Protein AF-A0A0V0WV92-F1 (afdb_monomer_lite)

Radius of gyration: 13.45 Å; chains: 1; bounding box: 21×18×49 Å

Structure (mmCIF, N/CA/C/O backbone):
data_AF-A0A0V0WV92-F1
#
_entry.id   AF-A0A0V0WV92-F1
#
loop_
_atom_site.group_PDB
_atom_site.id
_atom_site.type_symbol
_atom_site.label_atom_id
_atom_site.label_alt_id
_atom_site.label_comp_id
_atom_site.label_asym_id
_atom_site.label_entity_id
_atom_site.label_seq_id
_atom_site.pdbx_PDB_ins_code
_atom_site.Cartn_x
_atom_site.Cartn_y
_atom_site.Cartn_z
_atom_site.occupancy
_atom_site.B_iso_or_equiv
_atom_site.auth_seq_id
_atom_site.auth_comp_id
_atom_site.auth_asym_id
_atom_site.auth_atom_id
_atom_site.pdbx_PDB_model_num
ATOM 1 N N . MET A 1 1 ? 0.701 7.575 36.077 1.00 41.59 1 MET A N 1
ATOM 2 C CA . MET A 1 1 ? -0.213 7.109 35.011 1.00 41.59 1 MET A CA 1
ATOM 3 C C . MET A 1 1 ? 0.602 6.955 33.732 1.00 41.59 1 MET A C 1
ATOM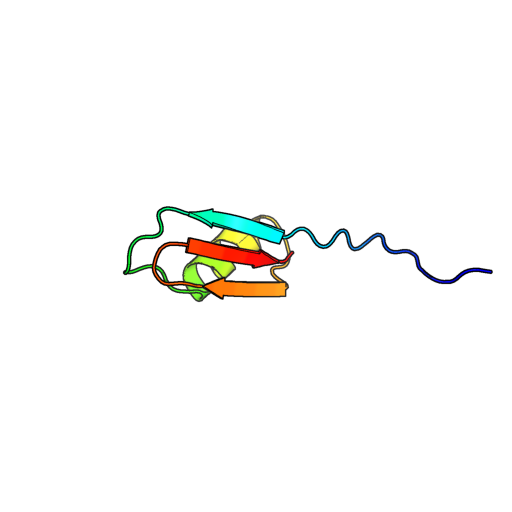 5 O O . MET A 1 1 ? 0.964 7.987 33.173 1.00 41.59 1 MET A O 1
ATOM 9 N N . PRO A 1 2 ? 0.976 5.742 33.287 1.00 45.56 2 PRO A N 1
ATOM 10 C CA . PRO A 1 2 ? 1.628 5.602 31.993 1.00 45.56 2 PRO A CA 1
ATOM 11 C C . PRO A 1 2 ? 0.599 5.908 30.903 1.00 45.56 2 PRO A C 1
ATOM 13 O O . PRO A 1 2 ? -0.439 5.256 30.801 1.00 45.56 2 PRO A O 1
ATOM 16 N N . ARG A 1 3 ? 0.878 6.962 30.135 1.00 63.38 3 ARG A N 1
ATOM 17 C CA . ARG A 1 3 ? 0.189 7.317 28.900 1.00 63.38 3 ARG A CA 1
ATOM 18 C C . ARG A 1 3 ? 0.805 6.503 27.773 1.00 63.38 3 ARG A C 1
ATOM 20 O O . ARG A 1 3 ? 1.889 6.857 27.335 1.00 63.38 3 ARG A O 1
ATOM 27 N N . TYR A 1 4 ? 0.110 5.478 27.308 1.00 48.09 4 TYR A N 1
ATOM 28 C CA . TYR A 1 4 ? 0.008 5.176 25.884 1.00 48.09 4 TYR A CA 1
ATOM 29 C C . TYR A 1 4 ? -1.039 4.077 25.728 1.00 48.09 4 TYR A C 1
ATOM 31 O O . TYR A 1 4 ? -0.812 2.899 25.991 1.00 48.09 4 TYR A O 1
ATOM 39 N N . SER A 1 5 ? -2.242 4.476 25.344 1.00 50.12 5 SER A N 1
ATOM 40 C CA . SER A 1 5 ? -3.185 3.539 24.757 1.00 50.12 5 SER A CA 1
ATOM 41 C C . SER A 1 5 ? -2.690 3.264 23.335 1.00 50.12 5 SER A C 1
ATOM 43 O O . SER A 1 5 ? -3.203 3.849 22.385 1.00 50.12 5 SER A O 1
ATOM 45 N N . ASP A 1 6 ? -1.677 2.402 23.182 1.00 55.44 6 ASP A N 1
ATOM 46 C CA . ASP A 1 6 ? -1.144 1.882 21.905 1.00 55.44 6 ASP A CA 1
ATOM 47 C C . ASP A 1 6 ? -2.151 0.912 21.258 1.00 55.44 6 ASP A C 1
ATOM 49 O O . ASP A 1 6 ? -1.826 -0.166 20.774 1.00 55.44 6 ASP A O 1
ATOM 53 N N . ARG A 1 7 ? -3.439 1.270 21.260 1.00 52.41 7 ARG A N 1
ATOM 54 C CA . ARG A 1 7 ? -4.491 0.528 20.553 1.00 52.41 7 ARG A CA 1
ATOM 55 C C . ARG A 1 7 ? -4.569 0.890 19.069 1.00 52.41 7 ARG A C 1
ATOM 57 O O . ARG A 1 7 ? -5.518 0.496 18.404 1.00 52.41 7 ARG A O 1
ATOM 64 N N . HIS A 1 8 ? -3.574 1.591 18.534 1.00 58.97 8 HIS A N 1
ATOM 65 C CA . HIS A 1 8 ? -3.329 1.623 17.099 1.00 58.97 8 HIS A CA 1
ATOM 66 C C . HIS A 1 8 ? -2.364 0.487 16.790 1.00 58.97 8 HIS A C 1
ATOM 68 O O . HIS A 1 8 ? -1.183 0.725 16.551 1.00 58.97 8 HIS A O 1
ATOM 74 N N . ALA A 1 9 ? -2.855 -0.756 16.831 1.00 59.78 9 ALA A N 1
ATOM 75 C CA . ALA A 1 9 ? -2.135 -1.845 16.191 1.00 59.78 9 ALA A CA 1
ATOM 76 C C . ALA A 1 9 ? -1.806 -1.359 14.774 1.00 59.78 9 ALA A C 1
ATOM 78 O O . ALA A 1 9 ? -2.710 -0.987 14.028 1.00 59.78 9 ALA A O 1
ATOM 79 N N . ASN A 1 10 ? -0.519 -1.227 14.460 1.00 68.19 10 ASN A N 1
ATOM 80 C CA . ASN A 1 10 ? -0.070 -0.799 13.146 1.00 68.19 10 ASN A CA 1
ATOM 81 C C . ASN A 1 10 ? -0.349 -1.967 12.189 1.00 68.19 10 ASN A C 1
ATOM 83 O O . ASN A 1 10 ? 0.482 -2.857 12.006 1.00 68.19 10 ASN A O 1
ATOM 87 N N . THR A 1 11 ? -1.596 -2.062 11.719 1.00 80.19 11 THR A N 1
ATOM 88 C CA . THR A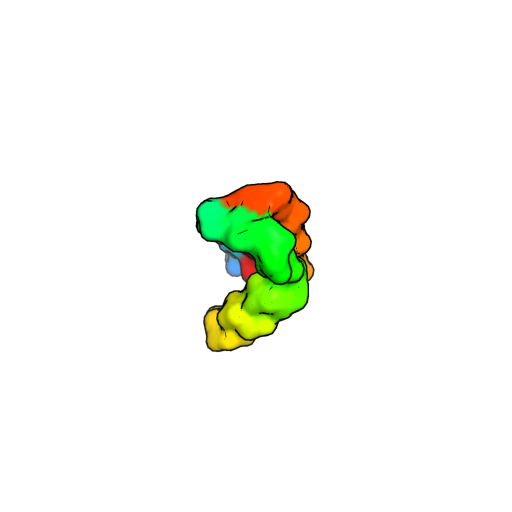 1 11 ? -2.053 -3.148 10.858 1.00 80.19 11 THR A CA 1
ATOM 89 C C . THR A 1 11 ? -1.515 -2.881 9.464 1.00 80.19 11 THR A C 1
ATOM 91 O O . THR A 1 11 ? -2.140 -2.198 8.656 1.00 80.19 11 THR A O 1
ATOM 94 N N . ARG A 1 12 ? -0.319 -3.417 9.215 1.00 89.75 12 ARG A N 1
ATOM 95 C CA . ARG A 1 12 ? 0.354 -3.367 7.923 1.00 89.75 12 ARG A CA 1
ATOM 96 C C . ARG A 1 12 ? 0.052 -4.633 7.130 1.00 89.75 12 ARG A C 1
ATOM 98 O O . ARG A 1 12 ? 0.403 -5.737 7.543 1.00 89.75 12 ARG A O 1
ATOM 105 N N . LEU A 1 13 ? -0.600 -4.471 5.987 1.00 92.50 13 LEU A N 1
ATOM 106 C CA . LEU A 1 13 ? -0.996 -5.551 5.089 1.00 92.50 13 LEU A CA 1
ATOM 107 C C . LEU A 1 13 ? -0.018 -5.640 3.917 1.00 92.50 13 LEU A C 1
ATOM 109 O O . LEU A 1 13 ? 0.271 -4.631 3.281 1.00 92.50 13 LEU A O 1
ATOM 113 N N . TYR A 1 14 ? 0.462 -6.846 3.612 1.00 94.62 14 TYR A N 1
ATOM 114 C CA . TYR A 1 14 ? 1.218 -7.132 2.391 1.00 94.62 14 TYR A CA 1
ATOM 115 C C . TYR A 1 14 ? 0.271 -7.605 1.287 1.00 94.62 14 TYR A C 1
ATOM 117 O O . TYR A 1 14 ? -0.542 -8.507 1.501 1.00 94.62 14 TYR A O 1
ATOM 125 N N . VAL A 1 15 ? 0.411 -7.034 0.093 1.00 95.31 15 VAL A N 1
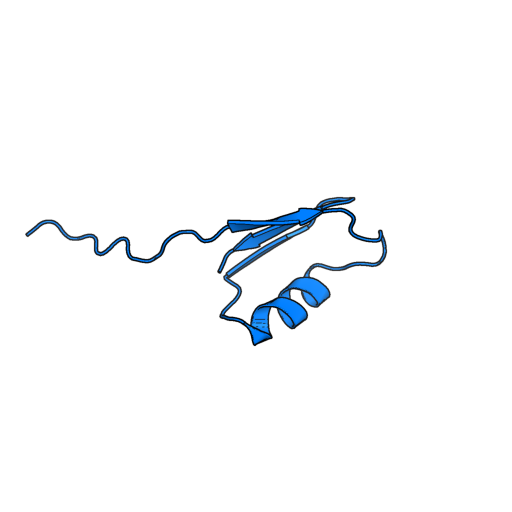ATOM 126 C CA . VAL A 1 15 ? -0.376 -7.394 -1.088 1.00 95.31 15 VAL A CA 1
ATOM 127 C C . VAL A 1 15 ? 0.579 -7.716 -2.231 1.00 95.31 15 VAL A C 1
ATOM 129 O O . VAL A 1 15 ? 1.214 -6.822 -2.777 1.00 95.31 15 VAL A O 1
ATOM 132 N N . GLY A 1 16 ? 0.704 -8.995 -2.582 1.00 95.94 16 GLY A N 1
ATOM 133 C CA . GLY A 1 16 ? 1.587 -9.461 -3.656 1.00 95.94 16 GLY A CA 1
ATOM 134 C C . GLY A 1 16 ? 0.859 -9.742 -4.969 1.00 95.94 16 GLY A C 1
ATOM 135 O O . GLY A 1 16 ? -0.371 -9.705 -5.038 1.00 95.94 16 GLY A O 1
ATOM 136 N N . ARG A 1 17 ? 1.636 -10.100 -6.001 1.00 95.06 17 ARG A N 1
ATOM 137 C CA . ARG A 1 17 ? 1.141 -10.452 -7.348 1.00 95.06 17 ARG A CA 1
ATOM 138 C C . ARG A 1 17 ? 0.317 -9.327 -7.978 1.00 95.06 17 ARG A C 1
ATOM 140 O O . ARG A 1 17 ? -0.676 -9.577 -8.665 1.00 95.06 17 ARG A O 1
ATOM 147 N N . LEU A 1 18 ? 0.730 -8.085 -7.740 1.00 94.69 18 LEU A N 1
ATOM 148 C CA . LEU A 1 18 ? 0.094 -6.933 -8.354 1.00 94.69 18 LEU A CA 1
ATOM 149 C C . LEU A 1 18 ? 0.476 -6.863 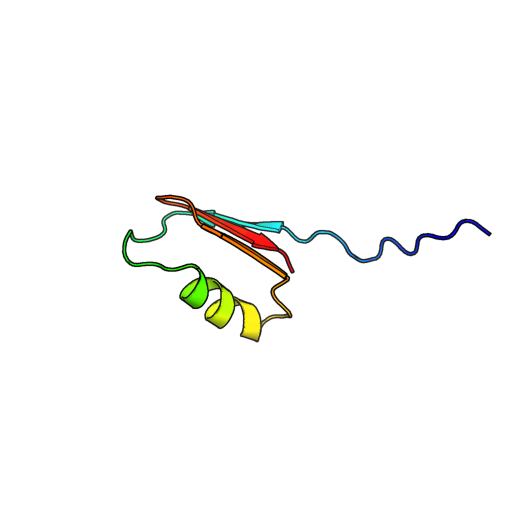-9.834 1.00 94.69 18 LEU A C 1
ATOM 151 O O . LEU A 1 18 ? 1.633 -7.006 -10.218 1.00 94.69 18 LEU A O 1
ATOM 155 N N . SER A 1 19 ? -0.528 -6.640 -10.677 1.00 93.81 19 SER A N 1
ATOM 156 C CA . SER A 1 19 ? -0.314 -6.295 -12.083 1.00 93.81 19 SER A CA 1
ATOM 157 C C . SER A 1 19 ? 0.426 -4.958 -12.170 1.00 93.81 19 SER A C 1
ATOM 159 O O . SER A 1 19 ? 0.105 -4.033 -11.429 1.00 93.81 19 SER A O 1
ATOM 161 N N . SER A 1 20 ? 1.324 -4.796 -13.145 1.00 90.81 20 SER A N 1
ATOM 162 C CA . SER A 1 20 ? 2.048 -3.533 -13.405 1.00 90.81 20 SER A CA 1
ATOM 163 C C . SER A 1 20 ? 1.137 -2.333 -13.719 1.00 90.81 20 SER A C 1
ATOM 165 O O . SER A 1 20 ? 1.567 -1.175 -13.743 1.00 90.81 20 SER A O 1
ATOM 167 N N . ARG A 1 21 ? -0.148 -2.602 -13.974 1.00 93.44 21 A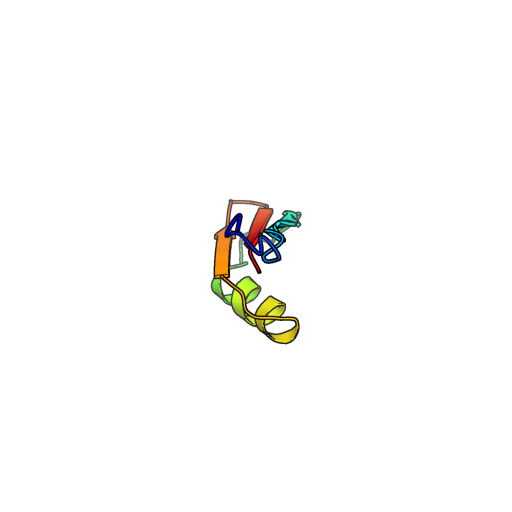RG A N 1
ATOM 168 C CA . ARG A 1 21 ? -1.190 -1.592 -14.187 1.00 93.44 21 ARG A CA 1
ATOM 169 C C . ARG A 1 21 ? -1.779 -1.038 -12.890 1.00 93.44 21 ARG A C 1
ATOM 171 O O . ARG A 1 21 ? -2.392 0.020 -12.952 1.00 93.44 21 ARG A O 1
ATOM 178 N N . VAL A 1 22 ? -1.585 -1.712 -11.754 1.00 95.44 22 VAL A N 1
ATOM 179 C CA . VAL A 1 22 ? -2.088 -1.260 -10.450 1.00 95.44 22 VAL A CA 1
ATOM 180 C C . VAL A 1 22 ? -1.403 0.048 -10.053 1.00 95.44 22 VAL A C 1
ATOM 182 O O . VAL A 1 22 ? -0.213 0.264 -10.311 1.00 95.44 22 VAL A O 1
ATOM 185 N N . ARG A 1 23 ? -2.176 0.948 -9.448 1.00 94.69 23 ARG A N 1
ATOM 186 C CA . ARG A 1 23 ? -1.726 2.217 -8.875 1.00 94.69 23 ARG A CA 1
ATOM 187 C C . ARG A 1 23 ? -2.071 2.261 -7.388 1.00 94.69 23 ARG A C 1
ATOM 189 O O . ARG A 1 23 ? -2.996 1.592 -6.937 1.00 94.69 23 ARG A O 1
ATOM 196 N N . SER A 1 24 ? -1.364 3.095 -6.627 1.00 93.12 24 SER A N 1
ATOM 197 C CA . SER A 1 24 ? -1.634 3.296 -5.193 1.00 93.12 24 SER A CA 1
ATOM 198 C C . SER A 1 24 ? -3.095 3.678 -4.920 1.00 93.12 24 SER A C 1
ATOM 200 O O . SER A 1 24 ? -3.716 3.107 -4.031 1.00 93.12 24 SER A O 1
ATOM 202 N N . ARG A 1 25 ? -3.686 4.538 -5.763 1.00 94.94 25 ARG A N 1
ATOM 203 C CA . ARG A 1 25 ? -5.101 4.949 -5.672 1.00 94.94 25 ARG A CA 1
ATOM 204 C C . ARG A 1 25 ? -6.090 3.790 -5.797 1.00 94.94 25 ARG A C 1
ATOM 206 O O . ARG A 1 25 ? -7.150 3.841 -5.182 1.00 94.94 25 ARG A O 1
ATOM 213 N N . ASP A 1 26 ? -5.757 2.754 -6.569 1.00 95.38 26 ASP A N 1
ATOM 214 C CA . ASP A 1 26 ? -6.619 1.574 -6.703 1.00 95.38 26 ASP A CA 1
ATOM 215 C C . ASP A 1 26 ? -6.672 0.805 -5.378 1.00 95.38 26 ASP A C 1
ATOM 217 O O . ASP A 1 26 ? -7.737 0.354 -4.955 1.00 95.38 26 ASP A O 1
ATOM 221 N N . LEU A 1 27 ? -5.523 0.695 -4.701 1.00 94.69 27 LEU A N 1
ATOM 222 C CA . LEU A 1 27 ? -5.415 0.065 -3.387 1.00 94.69 27 LEU A CA 1
ATOM 223 C C . LEU A 1 27 ? -6.115 0.913 -2.322 1.00 94.69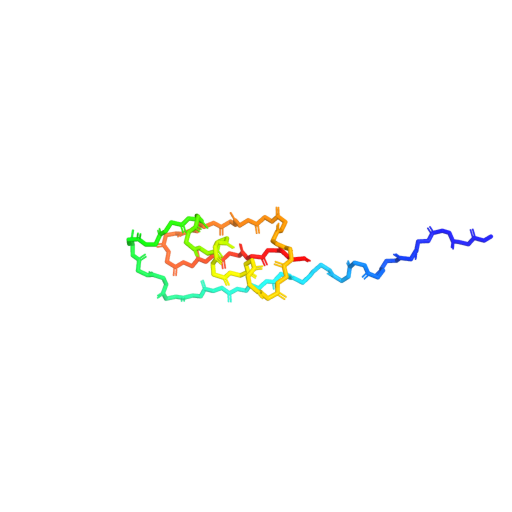 27 LEU A C 1
ATOM 225 O O . LEU A 1 27 ? -6.931 0.381 -1.577 1.00 94.69 27 LEU A O 1
ATOM 229 N N . GLU A 1 28 ? -5.874 2.224 -2.288 1.00 94.56 28 GLU A N 1
ATOM 230 C CA . GLU A 1 28 ? -6.573 3.136 -1.373 1.00 94.56 28 GLU A CA 1
ATOM 231 C C . GLU A 1 28 ? -8.092 3.025 -1.525 1.00 94.56 28 GLU A C 1
ATOM 233 O O . GLU A 1 28 ? -8.795 2.824 -0.536 1.00 94.56 28 GLU A O 1
ATOM 238 N N . TYR A 1 29 ? -8.604 3.078 -2.759 1.00 95.12 29 TYR A N 1
ATOM 239 C CA . TYR A 1 29 ? -10.033 2.944 -3.036 1.00 95.12 29 TYR A CA 1
ATOM 240 C C . TYR A 1 29 ? -10.586 1.584 -2.589 1.00 95.12 29 TYR A C 1
ATOM 242 O O . TYR A 1 29 ? -11.649 1.513 -1.967 1.00 95.12 29 TYR A O 1
ATOM 250 N N . LEU A 1 30 ? -9.864 0.496 -2.867 1.00 94.62 30 LEU A N 1
ATOM 251 C CA . LEU A 1 30 ? -10.282 -0.855 -2.501 1.00 94.62 30 LEU A CA 1
ATOM 252 C C . LEU A 1 30 ? -10.338 -1.048 -0.977 1.00 94.62 30 LEU A C 1
ATOM 254 O O . LEU A 1 30 ? -11.337 -1.564 -0.464 1.00 94.62 30 LEU A O 1
ATOM 258 N N . PHE A 1 31 ? -9.279 -0.638 -0.270 1.00 93.56 31 PHE A N 1
ATOM 259 C CA . PHE A 1 31 ? -9.131 -0.813 1.177 1.00 93.56 31 PHE A CA 1
ATOM 260 C C . PHE A 1 31 ? -9.933 0.209 1.991 1.00 93.56 31 PHE A C 1
ATOM 262 O O . PHE A 1 31 ? -10.394 -0.130 3.081 1.00 93.56 31 PHE A O 1
ATOM 269 N N . SER A 1 32 ? -10.225 1.389 1.430 1.00 91.12 32 SER A N 1
ATOM 270 C CA . SER A 1 32 ? -11.091 2.409 2.043 1.00 91.12 32 SER A CA 1
ATOM 271 C C . SER A 1 32 ? -12.482 1.883 2.403 1.00 91.12 32 SER A C 1
ATOM 273 O O . SER A 1 32 ? -13.147 2.446 3.271 1.00 91.12 32 SER A O 1
ATOM 275 N N . ARG A 1 33 ? -12.946 0.819 1.738 1.00 93.50 33 ARG A N 1
ATOM 276 C CA . ARG A 1 33 ? -14.246 0.189 2.016 1.00 93.50 33 ARG A CA 1
ATOM 277 C C . ARG A 1 33 ? -14.249 -0.627 3.310 1.00 93.50 33 ARG A C 1
ATOM 279 O O . ARG A 1 33 ? -15.315 -0.886 3.856 1.00 93.50 33 ARG A O 1
ATOM 286 N N . TYR A 1 34 ? -13.073 -1.045 3.775 1.00 91.00 34 TYR A N 1
ATOM 287 C CA . TYR A 1 34 ? -12.896 -1.876 4.968 1.00 91.00 34 TYR A CA 1
ATOM 288 C C . TYR A 1 34 ? -12.388 -1.078 6.174 1.00 91.00 34 TYR A C 1
ATOM 290 O O . TYR A 1 34 ? -12.495 -1.543 7.306 1.00 91.00 34 TYR A O 1
ATOM 298 N N . GLY A 1 35 ? -11.852 0.121 5.952 1.00 90.31 35 GLY A N 1
ATOM 299 C CA . GLY A 1 35 ? -11.361 0.996 7.006 1.00 90.31 35 GLY A CA 1
ATOM 300 C C . GLY A 1 35 ? -10.619 2.200 6.441 1.00 90.31 35 GLY A C 1
ATOM 301 O O . GLY A 1 35 ? -10.425 2.324 5.234 1.00 90.31 35 GLY A O 1
ATOM 302 N N . ARG A 1 36 ? -10.197 3.106 7.323 1.00 89.88 36 ARG A N 1
ATOM 303 C CA . ARG A 1 36 ? -9.390 4.259 6.923 1.00 89.88 36 ARG A CA 1
ATOM 304 C C . ARG A 1 36 ? -7.984 3.789 6.548 1.00 89.88 36 ARG A C 1
ATOM 306 O O . ARG A 1 36 ? -7.254 3.324 7.412 1.00 89.88 36 ARG A O 1
ATOM 313 N N . VAL A 1 37 ? -7.605 3.975 5.289 1.00 91.88 37 VAL A N 1
ATOM 314 C CA . VAL A 1 37 ? -6.223 3.780 4.835 1.00 91.88 37 VAL A CA 1
ATOM 315 C C . VAL A 1 37 ? -5.389 4.980 5.284 1.00 91.88 37 VAL A C 1
ATOM 317 O O . VAL A 1 37 ? -5.798 6.128 5.093 1.00 91.88 37 VAL A O 1
ATOM 320 N N . ARG A 1 38 ? -4.252 4.721 5.929 1.00 91.69 38 ARG A N 1
ATOM 321 C CA . ARG A 1 38 ? -3.286 5.736 6.368 1.00 91.69 38 ARG A CA 1
ATOM 322 C C . ARG A 1 38 ? -2.213 5.975 5.325 1.00 91.69 38 ARG A C 1
ATOM 324 O O . ARG A 1 38 ? -1.911 7.130 5.050 1.00 91.69 38 ARG A O 1
ATOM 331 N N . ASP A 1 39 ? -1.661 4.894 4.781 1.00 91.62 39 ASP A N 1
ATOM 332 C CA . ASP A 1 39 ? -0.582 4.951 3.802 1.00 91.62 39 ASP A CA 1
ATOM 333 C C . ASP A 1 39 ? -0.573 3.718 2.888 1.00 91.62 39 ASP A C 1
ATOM 335 O O . ASP A 1 39 ? -1.031 2.634 3.272 1.00 91.62 39 ASP A O 1
ATOM 339 N N . VAL A 1 40 ? -0.047 3.894 1.674 1.00 94.50 40 VAL A N 1
ATOM 340 C CA . VAL A 1 40 ? 0.149 2.829 0.685 1.00 94.50 40 VAL A CA 1
ATOM 341 C C . VAL A 1 40 ? 1.529 2.960 0.048 1.00 94.50 40 VAL A C 1
ATOM 343 O O . VAL A 1 40 ? 1.775 3.855 -0.759 1.00 94.50 40 VAL A O 1
ATOM 346 N N . ASP A 1 41 ? 2.403 1.991 0.321 1.00 95.12 41 ASP A N 1
ATOM 347 C CA . ASP A 1 41 ? 3.717 1.876 -0.313 1.00 95.12 41 ASP A CA 1
ATOM 348 C C . ASP A 1 41 ? 3.671 0.835 -1.442 1.00 95.12 41 ASP A C 1
ATOM 350 O O . ASP A 1 41 ? 3.773 -0.373 -1.207 1.00 95.12 41 ASP A O 1
ATOM 354 N N . LEU A 1 42 ? 3.480 1.307 -2.678 1.00 95.44 42 LEU A N 1
ATOM 355 C CA . LEU A 1 42 ? 3.442 0.482 -3.888 1.00 95.44 42 LEU A CA 1
ATOM 356 C C . LEU A 1 42 ? 4.863 0.249 -4.431 1.00 95.44 42 LEU A C 1
ATOM 358 O O . LEU A 1 42 ? 5.572 1.192 -4.786 1.00 95.44 42 LEU A O 1
ATOM 362 N N . LYS A 1 43 ? 5.251 -1.019 -4.570 1.00 92.88 43 LYS A N 1
ATOM 363 C CA . LYS A 1 43 ? 6.447 -1.474 -5.293 1.00 92.88 43 LYS A CA 1
ATOM 364 C C . LYS A 1 43 ? 6.046 -2.119 -6.627 1.00 92.88 43 LYS A C 1
ATOM 366 O O . LYS A 1 43 ? 4.877 -2.134 -6.999 1.00 92.88 43 LYS A O 1
ATOM 371 N N . TYR A 1 44 ? 7.030 -2.607 -7.383 1.00 88.44 44 TYR A N 1
ATOM 372 C CA . TYR A 1 44 ? 6.835 -3.056 -8.769 1.00 88.44 44 TYR A CA 1
ATOM 373 C C . TYR A 1 44 ? 5.796 -4.185 -8.909 1.00 88.44 44 TYR A C 1
ATOM 375 O O . TYR A 1 44 ? 4.996 -4.179 -9.841 1.00 88.44 44 TYR A O 1
ATOM 383 N N . ASP A 1 45 ? 5.803 -5.136 -7.978 1.00 92.62 45 ASP A N 1
ATOM 384 C CA . ASP A 1 45 ? 5.014 -6.373 -8.008 1.00 92.62 45 ASP A CA 1
ATOM 385 C C . ASP A 1 45 ? 4.246 -6.646 -6.697 1.00 92.62 45 ASP A C 1
ATOM 387 O O . ASP A 1 45 ? 3.477 -7.612 -6.600 1.00 92.62 45 ASP A O 1
ATOM 391 N N . TYR A 1 46 ? 4.418 -5.785 -5.692 1.00 95.56 46 TYR A N 1
ATOM 392 C CA . TYR A 1 46 ? 3.747 -5.873 -4.397 1.00 95.56 46 TYR A CA 1
ATOM 393 C C . TYR A 1 46 ? 3.521 -4.498 -3.764 1.00 95.56 46 TYR A C 1
ATOM 395 O O . TYR A 1 46 ? 4.079 -3.498 -4.208 1.00 95.56 46 TYR A O 1
ATOM 403 N N . ALA A 1 47 ? 2.719 -4.446 -2.704 1.00 96.62 47 ALA A N 1
ATOM 404 C CA . ALA A 1 47 ? 2.480 -3.242 -1.923 1.00 96.62 47 ALA A CA 1
ATOM 405 C C . ALA A 1 47 ? 2.345 -3.528 -0.430 1.00 96.62 47 ALA A C 1
ATOM 407 O O . ALA A 1 47 ? 1.978 -4.636 -0.027 1.00 96.62 47 ALA A O 1
ATOM 408 N N . PHE A 1 48 ? 2.578 -2.492 0.370 1.00 95.50 48 PHE A N 1
ATOM 409 C CA . PHE A 1 48 ? 2.189 -2.449 1.771 1.00 95.50 48 PHE A CA 1
ATOM 410 C C . PHE A 1 48 ? 1.070 -1.428 1.980 1.00 95.50 48 PHE A C 1
ATOM 412 O O . PHE A 1 48 ? 1.152 -0.322 1.456 1.00 95.50 48 PHE A O 1
ATOM 419 N N . VAL A 1 49 ? 0.048 -1.792 2.753 1.00 94.25 49 VAL A N 1
ATOM 420 C CA . VAL A 1 49 ? -1.082 -0.917 3.108 1.00 94.25 49 VAL A CA 1
ATOM 421 C C . VAL A 1 49 ? -1.160 -0.795 4.623 1.00 94.25 49 VAL A C 1
ATOM 423 O O . VAL A 1 49 ? -1.165 -1.813 5.314 1.00 94.25 49 VAL A O 1
ATOM 426 N N . GLU A 1 50 ? -1.225 0.430 5.135 1.00 91.50 50 GLU A N 1
ATOM 427 C CA . GLU A 1 50 ? -1.360 0.721 6.565 1.00 91.50 50 GLU A CA 1
ATOM 428 C C . GLU A 1 50 ? -2.760 1.264 6.877 1.00 91.50 50 GLU A C 1
ATOM 430 O O . GLU A 1 50 ? -3.242 2.165 6.187 1.00 91.50 50 GLU A O 1
ATOM 435 N N . CYS A 1 51 ? -3.401 0.733 7.925 1.00 82.31 51 CYS A N 1
ATOM 436 C CA . CYS A 1 51 ? -4.763 1.081 8.363 1.00 82.31 51 CYS A CA 1
ATOM 437 C C . CYS A 1 51 ? -4.804 1.525 9.838 1.00 82.31 51 CYS A C 1
ATOM 439 O O . CYS A 1 51 ? -4.050 0.974 10.670 1.00 82.31 51 CYS A O 1
#

Organism: NCBI:txid990121

Secondary structure (DSSP, 8-state):
-----------EEEEES--TT--HHHHHHHHTTTS---EEEE-SSEEEEE-

InterPro domains:
  IPR000504 RNA recognition motif domain [PF00076] (13-50)
  IPR000504 RNA recognition motif domain [PS50102] (11-51)
  IPR012677 Nucleotide-binding alpha-beta plait domain superfamily [G3DSA:3.30.70.330] (2-51)
  IPR035979 RNA-binding domain superfamily [SSF54928] (7-50)

pLDDT: mean 85.32, std 15.97, range [41.59, 96.62]

Foldseek 3Di:
DDDDPVVQPFPKDKFFQDDQPDDQVVVCVVCVVVHHWDDWADDRGMIITTD

Sequence (51 aa):
MPRYSDRHANTRLYVGRLSSRVRSRDLEYLFSRYGRVRDVDLKYDYAFVEC